Protein AF-A0A7S0LQ75-F1 (afdb_monomer_lite)

pLDDT: mean 73.58, std 21.49, range [29.91, 94.81]

Sequence (142 aa):
IGSVVGGGGGGGLKHGVDFEGAQGDEVAAVGVGGVITLSTETEYTQYRKLFEDKYRRYAELDQELAAHTTYFKQLEAKYNECKRDTPSERKQYGKTIISEFQKVQPEMQKKTAEYRKLHVELKLIKAAVTVFVEEFNSGASA

Secondary structure (DSSP, 8-state):
---------------------------TT--TTS-----SHHHHHHHHHHHHHHHHHHHHHHHHHHHHHHHHHHHHHHHHHGGGS-HHHHHHHHHHHHHHHHHHHHHHHHHHHHHHHHHHHHHHHHHHHHHHHHHHHHHTT-

Foldseek 3Di:
DDDDDDDDDDDDDDPADADDDDDDDDDPPPDPRLADADDDPVSLVVLVVVLVVLVVLLVVLVVVLVVVVVVLVVLVVVLVVCVPDDPVVNVVSVVVSVVVCVVCVVVSVVSVVSNVVSVSSSVNSVVNSVVVVVVVVVVVVD

Structure (mmCIF, N/CA/C/O backbone):
data_AF-A0A7S0LQ75-F1
#
_entry.id   AF-A0A7S0LQ75-F1
#
loop_
_atom_site.group_PDB
_atom_site.id
_atom_site.type_symbol
_atom_site.label_atom_id
_atom_site.label_alt_id
_atom_site.label_comp_id
_atom_site.label_asym_id
_atom_site.label_entity_id
_atom_site.label_seq_id
_atom_site.pdbx_PDB_ins_code
_atom_site.Cartn_x
_atom_site.Cartn_y
_atom_site.Cartn_z
_atom_site.occupancy
_atom_site.B_iso_or_equiv
_atom_site.auth_seq_id
_atom_site.auth_comp_id
_atom_site.auth_asym_id
_atom_site.auth_atom_id
_atom_site.pdbx_PDB_model_num
ATOM 1 N N . ILE A 1 1 ? -16.959 0.923 64.961 1.00 43.19 1 ILE A N 1
ATOM 2 C CA . ILE A 1 1 ? -16.009 -0.216 64.998 1.00 43.19 1 ILE A CA 1
ATOM 3 C C . ILE A 1 1 ? -16.776 -1.439 64.525 1.00 43.19 1 ILE A C 1
ATOM 5 O O . ILE A 1 1 ? -17.821 -1.697 65.105 1.00 43.19 1 ILE A O 1
ATOM 9 N N . GLY A 1 2 ? -16.312 -2.121 63.476 1.00 37.31 2 GLY A N 1
ATOM 10 C CA . GLY A 1 2 ? -16.898 -3.387 63.016 1.00 37.31 2 GLY A CA 1
ATOM 11 C C . GLY A 1 2 ? -17.369 -3.377 61.563 1.00 37.31 2 GLY A C 1
ATOM 12 O O . GLY A 1 2 ? -18.565 -3.361 61.303 1.00 37.31 2 GLY A O 1
ATOM 13 N N . SER A 1 3 ? -16.413 -3.387 60.636 1.00 40.44 3 SER A N 1
ATOM 14 C CA . SER A 1 3 ? -16.604 -3.756 59.231 1.00 40.44 3 SER A CA 1
ATOM 15 C C . SER A 1 3 ? -16.952 -5.242 59.101 1.00 40.44 3 SER A C 1
ATOM 17 O O . SER A 1 3 ? -16.370 -6.055 59.815 1.00 40.44 3 SER A O 1
ATOM 19 N N . VAL A 1 4 ? -17.765 -5.618 58.111 1.00 37.97 4 VAL A N 1
ATOM 20 C CA . VAL A 1 4 ? -17.539 -6.868 57.370 1.00 37.97 4 VAL A CA 1
ATOM 21 C C . VAL A 1 4 ? -18.024 -6.728 55.930 1.00 37.97 4 VAL A C 1
ATOM 23 O O . VAL A 1 4 ? -19.073 -6.161 55.642 1.00 37.97 4 VAL A O 1
ATOM 26 N N . VAL A 1 5 ? -17.157 -7.205 55.049 1.00 42.00 5 VAL A N 1
ATOM 27 C CA . VAL A 1 5 ? -17.161 -7.173 53.593 1.00 42.00 5 VAL A CA 1
ATOM 28 C C . VAL A 1 5 ? -17.576 -8.550 53.065 1.00 42.00 5 VAL A C 1
ATOM 30 O O . VAL A 1 5 ? -17.248 -9.567 53.670 1.00 42.00 5 VAL A O 1
ATOM 33 N N . GLY A 1 6 ? -18.235 -8.589 51.912 1.00 32.03 6 GLY A N 1
ATOM 34 C CA . GLY A 1 6 ? -18.371 -9.772 51.058 1.00 32.03 6 GLY A CA 1
ATOM 35 C C . GLY A 1 6 ? -18.891 -9.292 49.701 1.00 32.03 6 GLY A C 1
ATOM 36 O O . GLY A 1 6 ? -19.914 -8.626 49.662 1.00 32.03 6 GLY A O 1
ATOM 37 N N . GLY A 1 7 ? -18.226 -9.452 48.558 1.00 30.84 7 GLY A N 1
ATOM 38 C CA . GLY A 1 7 ? -17.218 -10.437 48.178 1.00 30.84 7 GLY A CA 1
ATOM 39 C C . GLY A 1 7 ? -17.870 -11.470 47.260 1.00 30.84 7 GLY A C 1
ATOM 40 O O . GLY A 1 7 ? -18.185 -12.563 47.709 1.00 30.84 7 GLY A O 1
ATOM 41 N N . GLY A 1 8 ? -18.109 -11.109 45.996 1.00 29.91 8 GLY A N 1
ATOM 42 C CA . GLY A 1 8 ? -18.666 -11.999 44.976 1.00 29.91 8 GLY A CA 1
ATOM 43 C C . GLY A 1 8 ? -17.917 -11.819 43.662 1.00 29.91 8 GLY A C 1
ATOM 44 O O . GLY A 1 8 ? -18.229 -10.921 42.888 1.00 29.91 8 GLY A O 1
ATOM 45 N N . GLY A 1 9 ? -16.881 -12.633 43.456 1.00 32.31 9 GLY A N 1
ATOM 46 C CA . GLY A 1 9 ? -16.112 -12.689 42.218 1.00 32.31 9 GLY A CA 1
ATOM 47 C C . GLY A 1 9 ? -16.834 -13.518 41.157 1.00 32.31 9 GLY A C 1
ATOM 48 O O . GLY A 1 9 ? -17.191 -14.666 41.406 1.00 32.31 9 GLY A O 1
ATOM 49 N N . GLY A 1 10 ? -17.019 -12.938 39.972 1.00 30.09 10 GLY A N 1
ATOM 50 C CA . GLY A 1 10 ? -17.414 -13.643 38.755 1.00 30.09 10 GLY A CA 1
ATOM 51 C C . GLY A 1 10 ? -16.225 -13.703 37.805 1.00 30.09 10 GLY A C 1
ATOM 52 O O . GLY A 1 10 ? -15.776 -12.674 37.307 1.00 30.09 10 GLY A O 1
ATOM 53 N N . GLY A 1 11 ? -15.677 -14.902 37.603 1.00 35.91 11 GLY A N 1
ATOM 54 C CA . GLY A 1 11 ? -14.587 -15.155 36.668 1.00 35.91 11 GLY A CA 1
ATOM 55 C C . GLY A 1 11 ? -15.056 -15.032 35.220 1.00 35.91 11 GLY A C 1
ATOM 56 O O . GLY A 1 11 ? -15.908 -15.795 34.778 1.00 35.91 11 GLY A O 1
ATOM 57 N N . GLY A 1 12 ? -14.473 -14.086 34.484 1.00 31.67 12 GLY A N 1
ATOM 58 C CA . GLY A 1 12 ? -14.593 -13.977 33.033 1.00 31.67 12 GLY A CA 1
ATOM 59 C C . GLY A 1 12 ? -13.381 -14.612 32.354 1.00 31.67 12 GLY A C 1
ATOM 60 O O . GLY A 1 12 ? -12.246 -14.180 32.559 1.00 31.67 12 GLY A O 1
ATOM 61 N N . LEU A 1 13 ? -13.631 -15.660 31.573 1.00 37.22 13 LEU A N 1
ATOM 62 C CA . LEU A 1 13 ? -12.657 -16.383 30.757 1.00 37.22 13 LEU A CA 1
ATOM 63 C C . LEU A 1 13 ? -12.041 -15.448 29.706 1.00 37.22 13 LEU A C 1
ATOM 65 O O . LEU A 1 13 ? -12.681 -15.090 28.720 1.00 37.22 13 LEU A O 1
ATOM 69 N N . LYS A 1 14 ? -10.779 -15.069 29.920 1.00 41.72 14 LYS A N 1
ATOM 70 C CA . LYS A 1 14 ? -9.972 -14.293 28.974 1.00 41.72 14 LYS A CA 1
ATOM 71 C C . LYS A 1 14 ? -9.605 -15.172 27.776 1.00 41.72 14 LYS A C 1
ATOM 73 O O . LYS A 1 14 ? -8.716 -16.009 27.889 1.00 41.72 14 LYS A O 1
ATOM 78 N N . HIS A 1 15 ? -10.261 -14.973 26.637 1.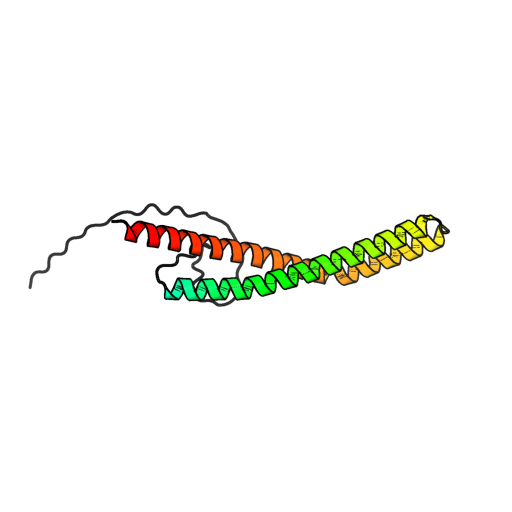00 37.41 15 HIS A N 1
ATOM 79 C CA . HIS A 1 15 ? -9.777 -15.490 25.355 1.00 37.41 15 HIS A CA 1
ATOM 80 C C . HIS A 1 15 ? -8.842 -14.442 24.741 1.00 37.41 15 HIS A C 1
ATOM 82 O O . HIS A 1 15 ? -9.275 -13.548 24.020 1.00 37.41 15 HIS A O 1
ATOM 88 N N . GLY A 1 16 ? -7.561 -14.514 25.110 1.00 33.84 16 GLY A N 1
ATOM 89 C CA . GLY A 1 16 ? -6.489 -13.757 24.466 1.00 33.84 16 GLY A CA 1
ATOM 90 C C . GLY A 1 16 ? -6.051 -14.467 23.188 1.00 33.84 16 GLY A C 1
ATOM 91 O O . GLY A 1 16 ? -5.866 -15.680 23.191 1.00 33.84 16 GLY A O 1
ATOM 92 N N . VAL A 1 17 ? -5.927 -13.723 22.090 1.00 39.22 17 VAL A N 1
ATOM 93 C CA . VAL A 1 17 ? -5.325 -14.213 20.846 1.00 39.22 17 VAL A CA 1
ATOM 94 C C . VAL A 1 17 ? -3.899 -13.669 20.821 1.00 39.22 17 VAL A C 1
ATOM 96 O O . VAL A 1 17 ? -3.693 -12.495 20.522 1.00 39.22 17 VAL A O 1
ATOM 99 N N . ASP A 1 18 ? -2.928 -14.488 21.223 1.00 31.30 18 ASP A N 1
ATOM 100 C CA . ASP A 1 18 ? -1.522 -14.089 21.331 1.00 31.30 18 ASP A CA 1
ATOM 101 C C . ASP A 1 18 ? -0.890 -13.872 19.948 1.00 31.30 18 ASP A C 1
ATOM 103 O O . ASP A 1 18 ? -0.934 -14.755 19.088 1.00 31.30 18 ASP A O 1
ATOM 107 N N . PHE A 1 19 ? -0.256 -12.715 19.728 1.00 41.22 19 PHE A N 1
ATOM 108 C CA . PHE A 1 19 ? 0.682 -12.543 18.617 1.00 41.22 19 PHE A CA 1
ATOM 109 C C . PHE A 1 19 ? 1.764 -11.501 18.925 1.00 41.22 19 PHE A C 1
ATOM 111 O O . PHE A 1 19 ? 1.504 -10.440 19.494 1.00 41.22 19 PHE A O 1
ATOM 118 N N . GLU A 1 20 ? 2.997 -11.831 18.548 1.00 40.72 20 GLU A N 1
ATOM 119 C CA . GLU A 1 20 ? 4.225 -11.149 18.950 1.00 40.72 20 GLU A CA 1
ATOM 120 C C . GLU A 1 20 ? 4.620 -10.028 17.962 1.00 40.72 20 GLU A C 1
ATOM 122 O O . GLU A 1 20 ? 4.735 -10.260 16.760 1.00 40.72 20 GLU A O 1
ATOM 127 N N . GLY A 1 21 ? 4.885 -8.825 18.494 1.00 36.00 21 GLY A N 1
ATOM 128 C CA . GLY A 1 21 ? 5.861 -7.867 17.947 1.00 36.00 21 GLY A CA 1
ATOM 129 C C . GLY A 1 21 ? 5.369 -6.719 17.046 1.00 36.00 21 GLY A C 1
ATOM 130 O O . GLY A 1 21 ? 5.088 -6.918 15.870 1.00 36.00 21 GLY A O 1
ATOM 131 N N . ALA A 1 22 ? 5.409 -5.481 17.564 1.00 39.59 22 ALA A N 1
ATOM 132 C CA . ALA A 1 22 ? 6.304 -4.394 17.106 1.00 39.59 22 ALA A CA 1
ATOM 133 C C . ALA A 1 22 ? 5.896 -3.027 17.704 1.00 39.59 22 ALA A C 1
ATOM 135 O O . ALA A 1 22 ? 4.763 -2.572 17.579 1.00 39.59 22 ALA A O 1
ATOM 136 N N . GLN A 1 23 ? 6.864 -2.374 18.347 1.00 46.16 23 GLN A N 1
ATOM 137 C CA . GLN A 1 23 ? 6.769 -1.127 19.112 1.00 46.16 23 GLN A CA 1
ATOM 138 C C . GLN A 1 23 ? 6.754 0.122 18.207 1.00 46.16 23 GLN A C 1
ATOM 140 O O . GLN A 1 23 ? 7.450 0.156 17.192 1.00 46.16 23 GLN A O 1
ATOM 145 N N . GLY A 1 24 ? 6.033 1.174 18.615 1.00 36.59 24 GLY A N 1
ATOM 146 C CA . GLY A 1 24 ? 6.291 2.547 18.161 1.00 36.59 24 GLY A CA 1
ATOM 147 C C . GLY A 1 24 ? 5.056 3.440 18.000 1.00 36.59 24 GLY A C 1
ATOM 148 O O . GLY A 1 24 ? 4.353 3.307 16.998 1.00 36.59 24 GLY A O 1
ATOM 149 N N . ASP A 1 25 ? 4.944 4.378 18.950 1.00 37.22 25 ASP A N 1
ATOM 150 C CA . ASP A 1 25 ? 4.328 5.720 18.905 1.00 37.22 25 ASP A CA 1
ATOM 151 C C . ASP A 1 25 ? 2.836 5.922 19.273 1.00 37.22 25 ASP A C 1
ATOM 153 O O . ASP A 1 25 ? 1.921 5.798 18.463 1.00 37.22 25 ASP A O 1
ATOM 157 N N . GLU A 1 26 ? 2.654 6.234 20.563 1.00 44.66 26 GLU A N 1
ATOM 158 C CA . GLU A 1 26 ? 1.770 7.244 21.174 1.00 44.66 26 GLU A CA 1
ATOM 159 C C . GLU A 1 26 ? 0.321 7.408 20.666 1.00 44.66 26 GLU A C 1
ATOM 161 O O . GLU A 1 26 ? -0.090 8.439 20.147 1.00 44.66 26 GLU A O 1
ATOM 166 N N . VAL A 1 27 ? -0.515 6.423 20.998 1.00 41.19 27 VAL A N 1
ATOM 167 C CA . VAL A 1 27 ? -1.786 6.692 21.691 1.00 41.19 27 VAL A CA 1
ATOM 168 C C . VAL A 1 27 ? -1.845 5.772 22.905 1.00 41.19 27 VAL A C 1
ATOM 170 O O . VAL A 1 27 ? -1.679 4.555 22.795 1.00 41.19 27 VAL A O 1
ATOM 173 N N . ALA A 1 28 ? -1.998 6.366 24.085 1.00 39.56 28 ALA A N 1
ATOM 174 C CA . ALA A 1 28 ? -2.006 5.693 25.378 1.00 39.56 28 ALA A CA 1
ATOM 175 C C . ALA A 1 28 ? -3.248 4.797 25.543 1.00 39.56 28 ALA A C 1
ATOM 177 O O . ALA A 1 28 ? -4.196 5.155 26.226 1.00 39.56 28 ALA A O 1
ATOM 178 N N . ALA A 1 29 ? -3.239 3.639 24.885 1.00 41.25 29 ALA A N 1
ATOM 179 C CA . ALA A 1 29 ? -4.134 2.508 25.133 1.00 41.25 29 ALA A CA 1
ATOM 180 C C . ALA A 1 29 ? -3.594 1.192 24.534 1.00 41.25 29 ALA A C 1
ATOM 182 O O . ALA A 1 29 ? -4.333 0.222 24.396 1.00 41.25 29 ALA A O 1
ATOM 183 N N . VAL A 1 30 ? -2.306 1.118 24.174 1.00 41.62 30 VAL A N 1
ATOM 184 C CA . VAL A 1 30 ? -1.699 -0.143 23.727 1.00 41.62 30 VAL A CA 1
ATOM 185 C C . VAL A 1 30 ? -1.094 -0.833 24.942 1.00 41.62 30 VAL A C 1
ATOM 187 O O . VAL A 1 30 ? 0.102 -0.741 25.220 1.00 41.62 30 VAL A O 1
ATOM 190 N N . GLY A 1 31 ? -1.967 -1.495 25.703 1.00 35.91 31 GLY A N 1
ATOM 191 C CA . GLY A 1 31 ? -1.547 -2.503 26.661 1.00 35.91 31 GLY A CA 1
ATOM 192 C C . GLY A 1 31 ? -0.686 -3.543 25.949 1.00 35.91 31 GLY A C 1
ATOM 193 O O . GLY A 1 31 ? -0.981 -3.963 24.828 1.00 35.91 31 GLY A O 1
ATOM 194 N N . VAL A 1 32 ? 0.410 -3.917 26.601 1.00 39.78 32 VAL A N 1
ATOM 195 C CA . VAL A 1 32 ? 1.290 -5.025 26.226 1.00 39.78 32 VAL A CA 1
ATOM 196 C C . VAL A 1 32 ? 0.411 -6.244 25.908 1.00 39.78 32 VAL A C 1
ATOM 198 O O . VAL A 1 32 ? -0.146 -6.840 26.823 1.00 39.78 32 VAL A O 1
ATOM 201 N N . GLY A 1 33 ? 0.218 -6.558 24.620 1.00 41.38 33 GLY A N 1
ATOM 202 C CA . GLY A 1 33 ? -0.628 -7.679 24.187 1.00 41.38 33 GLY A CA 1
ATOM 203 C C . GLY A 1 33 ? -1.709 -7.408 23.133 1.00 41.38 33 GLY A C 1
ATOM 204 O O . GLY A 1 33 ? -2.588 -8.244 22.999 1.00 41.38 33 GLY A O 1
ATOM 205 N N . GLY A 1 34 ? -1.692 -6.300 22.381 1.00 55.34 34 GLY A N 1
ATOM 206 C CA . GLY A 1 34 ? -2.398 -6.187 21.084 1.00 55.34 34 GLY A CA 1
ATOM 207 C C . GLY A 1 34 ? -3.934 -6.290 21.086 1.00 55.34 34 GLY A C 1
ATOM 208 O O . GLY A 1 34 ? -4.542 -6.261 20.018 1.00 55.34 34 GLY A O 1
ATOM 209 N N . VAL A 1 35 ? -4.576 -6.385 22.250 1.00 60.84 35 VAL A N 1
ATOM 210 C CA . VAL A 1 35 ? -6.034 -6.395 22.376 1.00 60.84 35 VAL A CA 1
ATOM 211 C C . VAL A 1 35 ? -6.505 -4.975 22.662 1.00 60.84 35 VAL A C 1
ATOM 213 O O . VAL A 1 35 ? -6.178 -4.400 23.697 1.00 60.84 35 VAL A O 1
ATOM 216 N N . ILE A 1 36 ? -7.282 -4.413 21.736 1.00 74.94 36 ILE A N 1
ATOM 217 C CA . ILE A 1 36 ? -8.011 -3.165 21.956 1.00 74.94 36 ILE A CA 1
ATOM 218 C C . ILE A 1 36 ? -9.380 -3.548 22.519 1.00 74.94 36 ILE A C 1
ATOM 220 O O . ILE A 1 36 ? -10.170 -4.201 21.840 1.00 74.94 36 ILE A O 1
ATOM 224 N N . THR A 1 37 ? -9.659 -3.151 23.755 1.00 77.12 37 THR A N 1
ATOM 225 C CA . THR A 1 37 ? -10.982 -3.274 24.380 1.00 77.12 37 THR A CA 1
ATOM 226 C C . THR A 1 37 ? -11.600 -1.892 24.500 1.00 77.12 37 THR A C 1
ATOM 228 O O . THR A 1 37 ? -10.977 -1.000 25.072 1.00 77.12 37 THR A O 1
ATOM 231 N N . LEU A 1 38 ? -12.812 -1.715 23.981 1.00 82.94 38 LEU A N 1
ATOM 232 C CA . LEU A 1 38 ? -13.574 -0.474 24.113 1.00 82.94 38 LEU A CA 1
ATOM 233 C C . LEU A 1 38 ? -14.617 -0.683 25.207 1.00 82.94 38 LEU A C 1
ATOM 235 O O . LEU A 1 38 ? -15.323 -1.685 25.172 1.00 82.94 38 LEU A O 1
ATOM 239 N N . SER A 1 39 ? -14.709 0.230 26.173 1.00 78.00 39 SER A N 1
ATOM 240 C CA . SER A 1 39 ? -15.691 0.133 27.267 1.00 78.00 39 SER A CA 1
ATOM 241 C C . SER A 1 39 ? -16.678 1.301 27.274 1.00 78.00 39 SER A C 1
ATOM 243 O O . SER A 1 39 ? -17.695 1.251 27.961 1.00 78.00 39 SER A O 1
ATOM 245 N N . THR A 1 40 ? -16.392 2.364 26.519 1.00 83.06 40 THR A N 1
ATOM 246 C CA . THR A 1 40 ? -17.177 3.601 26.505 1.00 83.06 40 THR A CA 1
ATOM 247 C C . THR A 1 40 ? -17.466 4.097 25.087 1.00 83.06 40 THR A C 1
ATOM 249 O O . THR A 1 40 ? -16.703 3.869 24.146 1.00 83.06 40 THR A O 1
ATOM 252 N N . GLU A 1 41 ? -18.554 4.857 24.934 1.00 83.44 41 GLU A N 1
ATOM 253 C CA . GLU A 1 41 ? -18.921 5.510 23.667 1.00 83.44 41 GLU A CA 1
ATOM 254 C C . GLU A 1 41 ? -17.867 6.538 23.206 1.00 83.44 41 GLU A C 1
ATOM 256 O O . GLU A 1 41 ? -17.613 6.710 22.007 1.00 83.44 41 GLU A O 1
ATOM 261 N N . THR A 1 42 ? -17.191 7.189 24.158 1.00 86.00 42 THR A N 1
ATOM 262 C CA . THR A 1 42 ? -16.077 8.103 23.879 1.00 86.00 42 THR A CA 1
ATOM 263 C C . THR A 1 42 ? -14.896 7.362 23.255 1.00 86.00 42 THR A C 1
ATOM 265 O O . THR A 1 42 ? -14.368 7.816 22.239 1.00 86.00 42 THR A O 1
ATOM 268 N N . GLU A 1 43 ? -14.507 6.207 23.807 1.00 85.75 43 GLU A N 1
ATOM 269 C CA . GLU A 1 43 ? -13.456 5.361 23.227 1.00 85.75 43 GLU A CA 1
ATOM 270 C C . GLU A 1 43 ? -13.859 4.873 21.834 1.00 85.75 43 GLU A C 1
ATOM 272 O O . GLU A 1 43 ? -13.075 4.995 20.896 1.00 85.75 43 GLU A O 1
ATOM 277 N N . TYR A 1 44 ? -15.101 4.415 21.654 1.00 84.38 44 TYR A N 1
ATOM 278 C CA . TYR A 1 44 ? -15.618 4.037 20.336 1.00 84.38 44 TYR A CA 1
ATOM 279 C C . TYR A 1 44 ? -15.462 5.165 19.304 1.00 84.38 44 TYR A C 1
ATOM 281 O O . TYR A 1 44 ? -14.947 4.943 18.206 1.00 84.38 44 TYR A O 1
ATOM 289 N N . THR A 1 45 ? -15.837 6.393 19.665 1.00 86.12 45 THR A N 1
ATOM 290 C CA . THR A 1 45 ? -15.730 7.556 18.771 1.00 86.12 45 THR A CA 1
ATOM 291 C C . THR A 1 45 ? -14.272 7.889 18.440 1.00 86.12 45 THR A C 1
ATOM 293 O O . THR A 1 45 ? -13.944 8.174 17.285 1.00 86.12 45 THR A O 1
ATOM 296 N N . GLN A 1 46 ? -13.376 7.814 19.428 1.00 87.50 46 GLN A N 1
ATOM 297 C CA . GLN A 1 46 ? -11.942 8.039 19.233 1.00 87.50 46 GLN A CA 1
ATOM 298 C C . GLN A 1 46 ? -11.317 6.987 18.312 1.00 87.50 46 GLN A C 1
ATOM 300 O O . GLN A 1 46 ? -10.622 7.342 17.360 1.00 87.50 46 GLN A O 1
ATOM 305 N N . TYR A 1 47 ? -11.598 5.704 18.546 1.00 86.25 47 TYR A N 1
ATOM 306 C CA . TYR A 1 47 ? -11.072 4.611 17.730 1.00 86.25 47 TYR A CA 1
ATOM 307 C C . TYR A 1 47 ? -11.656 4.597 16.320 1.00 86.25 47 TYR A C 1
ATOM 309 O O . TYR A 1 47 ? -10.943 4.276 15.370 1.00 86.25 47 TYR A O 1
ATOM 317 N N . ARG A 1 48 ? -12.912 5.019 16.148 1.00 87.06 48 ARG A N 1
ATOM 318 C CA . ARG A 1 48 ? -13.498 5.241 14.823 1.00 87.06 48 ARG A CA 1
ATOM 319 C C . ARG A 1 48 ? -12.753 6.332 14.054 1.00 87.06 48 ARG A C 1
ATOM 321 O O . ARG A 1 48 ? -12.384 6.111 12.905 1.00 87.06 48 ARG A O 1
ATOM 328 N N . LYS A 1 49 ? -12.477 7.476 14.687 1.00 89.38 49 LYS A N 1
ATOM 329 C CA . LYS A 1 49 ? -11.691 8.549 14.058 1.00 89.38 49 LYS A CA 1
ATOM 330 C C . LYS A 1 49 ? -10.270 8.082 13.725 1.00 89.38 49 LYS A C 1
ATOM 332 O O . LYS A 1 49 ? -9.789 8.301 12.618 1.00 89.38 49 LYS A O 1
ATOM 337 N N . LEU A 1 50 ? -9.630 7.369 14.652 1.00 88.81 50 LEU A N 1
ATOM 338 C CA . LEU A 1 50 ? -8.303 6.791 14.445 1.00 88.81 50 LEU A CA 1
ATOM 339 C C . LEU A 1 50 ? -8.284 5.805 13.267 1.00 88.81 50 LEU A C 1
ATOM 341 O O . LEU A 1 50 ? -7.328 5.792 12.492 1.00 88.81 50 LEU A O 1
ATOM 345 N N . PHE A 1 51 ? -9.335 4.994 13.118 1.00 89.75 51 PHE A N 1
ATOM 346 C CA . PHE A 1 51 ? -9.503 4.104 11.973 1.00 89.75 51 PHE A CA 1
ATOM 347 C C . PHE A 1 51 ? -9.577 4.893 10.666 1.00 89.75 51 PHE A C 1
ATOM 349 O O . PHE A 1 51 ? -8.867 4.558 9.725 1.00 89.75 51 PHE A O 1
ATOM 356 N N . GLU A 1 52 ? -10.402 5.940 10.602 1.00 90.25 52 GLU A N 1
ATOM 357 C CA . GLU A 1 52 ? -10.559 6.773 9.402 1.00 90.25 52 GLU A CA 1
ATOM 358 C C . GLU A 1 52 ? -9.237 7.440 8.990 1.00 90.25 52 GLU A C 1
ATOM 360 O O . GLU A 1 52 ? -8.863 7.403 7.813 1.00 90.25 52 GLU A O 1
ATOM 365 N N . ASP A 1 53 ? -8.490 7.979 9.956 1.00 92.19 53 ASP A N 1
ATOM 366 C CA . ASP A 1 53 ? -7.190 8.610 9.711 1.00 92.19 53 ASP A CA 1
ATOM 367 C C . ASP A 1 53 ? -6.145 7.588 9.226 1.00 92.19 53 ASP A C 1
ATOM 369 O O . ASP A 1 53 ? -5.482 7.798 8.205 1.00 92.19 53 ASP A O 1
ATOM 373 N N . LYS A 1 54 ? -6.036 6.430 9.895 1.00 90.62 54 LYS A N 1
ATOM 374 C CA . LYS A 1 54 ? -5.127 5.347 9.475 1.00 90.62 54 LYS A CA 1
ATOM 375 C C . LYS A 1 54 ? -5.524 4.753 8.124 1.00 90.62 54 LYS A C 1
ATOM 377 O O . LYS A 1 54 ? -4.651 4.420 7.323 1.00 90.62 54 LYS A O 1
ATOM 382 N N . TYR A 1 55 ? -6.821 4.640 7.846 1.00 92.69 55 TYR A N 1
ATOM 383 C CA . TYR A 1 55 ? -7.332 4.120 6.581 1.00 92.69 55 TYR A CA 1
ATOM 384 C C . TYR A 1 55 ? -6.997 5.050 5.416 1.00 92.69 55 TYR A C 1
ATOM 386 O O . TYR A 1 55 ? -6.637 4.572 4.342 1.00 92.69 55 TYR A O 1
ATOM 394 N N . ARG A 1 56 ? -7.032 6.372 5.629 1.00 94.62 56 ARG A N 1
ATOM 395 C CA . ARG A 1 56 ? -6.587 7.340 4.620 1.00 94.62 56 ARG A CA 1
ATOM 396 C C . ARG A 1 56 ? -5.137 7.090 4.222 1.00 94.62 56 ARG A C 1
ATOM 398 O O . ARG A 1 56 ? -4.855 6.929 3.038 1.00 94.62 56 ARG A O 1
ATOM 405 N N . ARG A 1 57 ? -4.241 6.970 5.206 1.00 92.50 57 ARG A N 1
ATOM 406 C CA . ARG A 1 57 ? -2.824 6.686 4.941 1.00 92.50 57 ARG A CA 1
ATOM 407 C C . ARG A 1 57 ? -2.621 5.325 4.273 1.00 92.50 57 ARG A C 1
ATOM 409 O O . ARG A 1 57 ? -1.809 5.192 3.362 1.00 92.50 57 ARG A O 1
ATOM 416 N N . TYR A 1 58 ? -3.378 4.316 4.699 1.00 92.50 58 TYR A N 1
ATOM 417 C CA . TYR A 1 58 ? -3.375 2.996 4.073 1.00 92.50 58 TYR A CA 1
ATOM 418 C C . TYR A 1 58 ? -3.765 3.062 2.589 1.00 92.50 58 TYR A C 1
ATOM 420 O O . TYR A 1 58 ? -3.087 2.468 1.754 1.00 92.50 58 TYR A O 1
ATOM 428 N N . ALA A 1 59 ? -4.814 3.819 2.254 1.00 92.38 59 ALA A N 1
ATOM 429 C CA . ALA A 1 59 ? -5.268 4.005 0.879 1.00 92.38 59 ALA A CA 1
ATOM 430 C C . ALA A 1 59 ? -4.245 4.768 0.019 1.00 92.38 59 ALA A C 1
ATOM 432 O O . ALA A 1 59 ? -4.029 4.405 -1.135 1.00 92.38 59 ALA A O 1
ATOM 433 N N . GLU A 1 60 ? -3.577 5.782 0.575 1.00 94.81 60 GLU A N 1
ATOM 434 C CA . GLU A 1 60 ? -2.476 6.479 -0.107 1.00 94.81 60 GLU A CA 1
ATOM 435 C C . GLU A 1 60 ? -1.320 5.523 -0.430 1.00 94.81 60 GLU A C 1
ATOM 437 O O . GLU A 1 60 ? -0.852 5.470 -1.566 1.00 94.81 60 GLU A O 1
ATOM 442 N N . LEU A 1 61 ? -0.892 4.710 0.542 1.00 92.69 61 LEU A N 1
ATOM 443 C CA . LEU A 1 61 ? 0.164 3.718 0.328 1.00 92.69 61 LEU A CA 1
ATOM 444 C C . LEU A 1 61 ? -0.225 2.669 -0.717 1.00 92.69 61 LEU A C 1
ATOM 446 O O . LEU A 1 61 ? 0.626 2.263 -1.506 1.00 92.69 61 LEU A O 1
ATOM 450 N N . ASP A 1 62 ? -1.491 2.247 -0.741 1.00 92.00 62 ASP A N 1
ATOM 451 C CA . ASP A 1 62 ? -2.020 1.338 -1.762 1.00 92.00 62 ASP A CA 1
ATOM 452 C C . ASP A 1 62 ? -1.845 1.929 -3.169 1.00 92.00 62 ASP A C 1
ATOM 454 O O . ASP A 1 62 ? -1.291 1.282 -4.061 1.00 92.00 62 ASP A O 1
ATOM 458 N N . GLN A 1 63 ? -2.223 3.201 -3.342 1.00 94.00 63 GLN A N 1
ATOM 459 C CA . GLN A 1 63 ? -2.066 3.926 -4.604 1.00 94.00 63 GLN A CA 1
ATOM 460 C C . GLN A 1 63 ? -0.595 4.090 -4.997 1.00 94.00 63 GLN A C 1
ATOM 462 O O . GLN A 1 63 ? -0.234 3.858 -6.153 1.00 94.00 63 GLN A O 1
ATOM 467 N N . GLU A 1 64 ? 0.272 4.450 -4.050 1.00 92.88 64 GLU A N 1
ATOM 468 C CA . GLU A 1 64 ? 1.707 4.601 -4.298 1.00 92.88 64 GLU A CA 1
ATOM 469 C C . GLU A 1 64 ? 2.362 3.267 -4.709 1.00 92.88 64 GLU A C 1
ATOM 471 O O . GLU A 1 64 ? 3.168 3.222 -5.643 1.00 92.88 64 GLU A O 1
ATOM 476 N N . LEU A 1 65 ? 1.998 2.157 -4.058 1.00 92.00 65 LEU A N 1
ATOM 477 C CA . LEU A 1 65 ? 2.481 0.818 -4.412 1.00 92.00 65 LEU A CA 1
ATOM 478 C C . LEU A 1 65 ? 1.919 0.341 -5.764 1.00 92.00 65 LEU A C 1
ATOM 480 O O . LEU A 1 65 ? 2.639 -0.290 -6.550 1.00 92.00 65 LEU A O 1
ATOM 484 N N . ALA A 1 66 ? 0.664 0.674 -6.077 1.00 90.94 66 ALA A N 1
ATOM 485 C CA . ALA A 1 66 ? 0.052 0.395 -7.374 1.00 90.94 66 ALA A CA 1
ATOM 486 C C . ALA A 1 66 ? 0.726 1.183 -8.512 1.00 90.94 66 ALA A C 1
ATOM 488 O O . ALA A 1 66 ? 0.950 0.633 -9.599 1.00 90.94 66 ALA A O 1
ATOM 489 N N . ALA A 1 67 ? 1.113 2.437 -8.264 1.00 91.12 67 ALA A N 1
ATOM 490 C CA . ALA A 1 67 ? 1.863 3.259 -9.211 1.00 91.12 67 ALA A CA 1
ATOM 491 C C . ALA A 1 67 ? 3.242 2.650 -9.511 1.00 91.12 67 ALA A C 1
ATOM 493 O O . ALA A 1 67 ? 3.590 2.468 -10.680 1.00 91.12 67 ALA A O 1
ATOM 494 N N . HIS A 1 68 ? 3.978 2.230 -8.476 1.00 88.62 68 HIS A N 1
ATOM 495 C CA . HIS A 1 68 ? 5.256 1.525 -8.633 1.00 88.62 68 HIS A CA 1
ATOM 496 C C . HIS A 1 68 ? 5.103 0.225 -9.432 1.00 88.62 68 HIS A C 1
ATOM 498 O O . HIS A 1 68 ? 5.853 -0.030 -10.375 1.00 88.62 68 HIS A O 1
ATOM 504 N N . THR A 1 69 ? 4.075 -0.570 -9.130 1.00 89.19 69 THR A N 1
ATOM 505 C CA . THR A 1 69 ? 3.758 -1.794 -9.886 1.00 89.19 69 THR A CA 1
ATOM 506 C C . THR A 1 69 ? 3.479 -1.493 -11.361 1.00 89.19 69 THR A C 1
ATOM 508 O O . THR A 1 69 ? 3.936 -2.213 -12.250 1.00 89.19 69 THR A O 1
ATOM 511 N N . THR A 1 70 ? 2.745 -0.416 -11.636 1.00 90.62 70 THR A 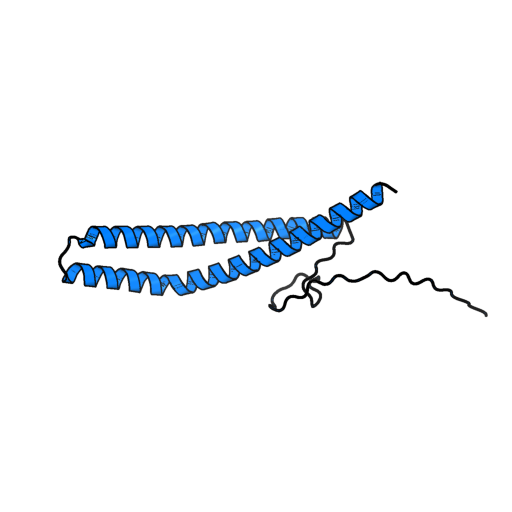N 1
ATOM 512 C CA . THR A 1 70 ? 2.430 0.018 -13.002 1.00 90.62 70 THR A CA 1
ATOM 513 C C . THR A 1 70 ? 3.685 0.461 -13.749 1.00 90.62 70 THR A C 1
ATOM 515 O O . THR A 1 70 ? 3.882 0.060 -14.896 1.00 90.62 70 THR A O 1
ATOM 518 N N . TYR A 1 71 ? 4.569 1.216 -13.095 1.00 89.44 71 TYR A N 1
ATOM 519 C CA . TYR A 1 71 ? 5.851 1.632 -13.663 1.00 89.44 71 TYR A CA 1
ATOM 520 C C . TYR A 1 71 ? 6.710 0.429 -14.079 1.00 89.44 71 TYR A C 1
ATOM 522 O O . TYR A 1 71 ? 7.181 0.367 -15.216 1.00 89.44 71 TYR A O 1
ATOM 530 N N . PHE A 1 72 ? 6.841 -0.586 -13.218 1.00 87.12 72 PHE A N 1
ATOM 531 C CA . PHE A 1 72 ? 7.607 -1.789 -13.561 1.00 87.12 72 PHE A CA 1
ATOM 532 C C . PHE A 1 72 ? 6.970 -2.616 -14.679 1.00 87.12 72 PHE A C 1
ATOM 534 O O . PHE A 1 72 ? 7.694 -3.105 -15.544 1.00 87.12 72 PHE A O 1
ATOM 541 N N . LYS A 1 73 ? 5.635 -2.708 -14.738 1.00 88.75 73 LYS A N 1
ATOM 542 C CA . LYS A 1 73 ? 4.939 -3.335 -15.877 1.00 88.75 73 LYS A CA 1
ATOM 543 C C . LYS A 1 73 ? 5.238 -2.617 -17.195 1.00 88.75 73 LYS A C 1
ATOM 545 O O . LYS A 1 73 ? 5.436 -3.271 -18.213 1.00 88.75 73 LYS A O 1
ATOM 550 N N . GLN A 1 74 ? 5.312 -1.285 -17.187 1.00 88.81 74 GLN A N 1
ATOM 551 C CA . GLN A 1 74 ? 5.685 -0.514 -18.378 1.00 88.81 74 GLN A CA 1
ATOM 552 C C . GLN A 1 74 ? 7.149 -0.741 -18.776 1.00 88.81 74 GLN A C 1
ATOM 554 O O . GLN A 1 74 ? 7.447 -0.871 -19.963 1.00 88.81 74 GLN A O 1
ATOM 559 N N . LEU A 1 75 ? 8.065 -0.811 -17.805 1.00 85.50 75 LEU A N 1
ATOM 560 C CA . LEU A 1 75 ? 9.471 -1.136 -18.064 1.00 85.50 75 LEU A CA 1
ATOM 561 C C . LEU A 1 75 ? 9.633 -2.546 -18.647 1.00 85.50 75 LEU A C 1
ATOM 563 O O . LEU A 1 75 ? 10.388 -2.733 -19.601 1.00 85.50 75 LEU A O 1
ATOM 567 N N . GLU A 1 76 ? 8.898 -3.523 -18.119 1.00 85.88 76 GLU A N 1
ATOM 568 C CA . GLU A 1 76 ? 8.867 -4.889 -18.644 1.00 85.88 76 GLU A CA 1
ATOM 569 C C . GLU A 1 76 ? 8.271 -4.945 -20.059 1.00 85.88 76 GLU A C 1
ATOM 571 O O . GLU A 1 76 ? 8.813 -5.630 -20.928 1.00 85.88 76 GLU A O 1
ATOM 576 N N . ALA A 1 77 ? 7.201 -4.192 -20.333 1.00 86.56 77 ALA A N 1
ATOM 577 C CA . ALA A 1 77 ? 6.627 -4.089 -21.674 1.00 86.56 77 ALA A CA 1
ATOM 578 C C . ALA A 1 77 ? 7.651 -3.540 -22.681 1.00 86.56 77 ALA A C 1
ATOM 580 O O . ALA A 1 77 ? 7.909 -4.186 -23.696 1.00 86.56 77 ALA A O 1
ATOM 581 N N . LYS A 1 78 ? 8.328 -2.431 -22.347 1.00 82.25 78 LYS A N 1
ATOM 582 C CA . LYS A 1 78 ? 9.403 -1.860 -23.178 1.00 82.25 78 LYS A CA 1
ATOM 583 C C . LYS A 1 78 ? 10.548 -2.850 -23.400 1.00 82.25 78 LYS A C 1
ATOM 585 O O . LYS A 1 78 ? 11.043 -2.986 -24.513 1.00 82.25 78 LYS A O 1
ATOM 590 N N . TYR A 1 79 ? 10.947 -3.588 -22.364 1.00 80.94 79 TYR A N 1
ATOM 591 C CA . TYR A 1 79 ? 11.950 -4.648 -22.497 1.00 80.94 79 TYR A CA 1
ATOM 592 C C . TYR A 1 79 ? 11.523 -5.745 -23.473 1.00 80.94 79 TYR A C 1
ATOM 594 O O . TYR A 1 79 ? 12.324 -6.220 -24.279 1.00 80.94 79 TYR A O 1
ATOM 602 N N . ASN A 1 80 ? 10.261 -6.164 -23.384 1.00 82.75 80 ASN A N 1
ATOM 603 C CA . ASN A 1 80 ? 9.696 -7.199 -24.235 1.00 82.75 80 ASN A CA 1
ATOM 604 C C . ASN A 1 80 ? 9.571 -6.745 -25.693 1.00 82.75 80 ASN A C 1
ATOM 606 O O . ASN A 1 80 ? 9.816 -7.552 -26.587 1.00 82.75 80 ASN A O 1
ATOM 610 N N . GLU A 1 81 ? 9.252 -5.476 -25.939 1.00 82.00 81 GLU A N 1
ATOM 611 C CA . GLU A 1 81 ? 9.264 -4.874 -27.278 1.00 82.00 81 GLU A CA 1
ATOM 612 C C . GLU A 1 81 ? 10.682 -4.882 -27.873 1.00 82.00 81 GLU A C 1
ATOM 614 O O . GLU A 1 81 ? 10.879 -5.350 -28.998 1.00 82.00 81 GLU A O 1
ATOM 619 N N . CYS A 1 82 ? 11.686 -4.524 -27.066 1.00 70.38 82 CYS A N 1
ATOM 620 C CA . CYS A 1 82 ? 13.104 -4.567 -27.437 1.00 70.38 82 CYS A CA 1
ATOM 621 C C . CYS A 1 82 ? 13.680 -5.983 -27.611 1.00 70.38 82 CYS A C 1
ATOM 623 O O . CYS A 1 82 ? 14.839 -6.150 -27.996 1.00 70.38 82 CYS A O 1
ATOM 625 N N . LYS A 1 83 ? 12.909 -7.057 -27.376 1.00 66.50 83 LYS A N 1
ATOM 626 C CA . LYS A 1 83 ? 13.384 -8.425 -27.664 1.00 66.50 83 LYS A CA 1
ATOM 627 C C . LYS A 1 83 ? 13.722 -8.627 -29.145 1.00 66.50 83 LYS A C 1
ATOM 629 O O . LYS A 1 83 ? 14.502 -9.534 -29.446 1.00 66.50 83 LYS A O 1
ATOM 634 N N . ARG A 1 84 ? 13.186 -7.784 -30.036 1.00 64.56 84 ARG A N 1
ATOM 635 C CA . ARG A 1 84 ? 13.475 -7.771 -31.480 1.00 64.56 84 ARG A CA 1
ATOM 636 C C . ARG A 1 84 ? 14.790 -7.065 -31.852 1.00 64.56 84 ARG A C 1
ATOM 638 O O . ARG A 1 84 ? 15.213 -7.201 -32.996 1.00 64.56 84 ARG A O 1
ATOM 645 N N . ASP A 1 85 ? 15.447 -6.402 -30.901 1.00 72.25 85 ASP A N 1
ATOM 646 C CA . ASP A 1 85 ? 16.672 -5.626 -31.124 1.00 72.25 85 ASP A CA 1
ATOM 647 C C . ASP A 1 85 ? 17.952 -6.475 -31.035 1.00 72.25 85 ASP A C 1
ATOM 649 O O . ASP A 1 85 ? 17.938 -7.670 -30.694 1.00 72.25 85 ASP A O 1
ATOM 653 N N . THR A 1 86 ? 19.097 -5.853 -31.335 1.00 77.38 86 THR A N 1
ATOM 654 C CA . THR A 1 86 ? 20.400 -6.523 -31.280 1.00 77.38 86 THR A CA 1
ATOM 655 C C . THR A 1 86 ? 20.754 -6.972 -29.848 1.00 77.38 86 THR A C 1
ATOM 657 O O . THR A 1 86 ? 20.284 -6.404 -28.856 1.00 77.38 86 THR A O 1
ATOM 660 N N . PRO A 1 87 ? 21.625 -7.988 -29.676 1.00 80.06 87 PRO A N 1
ATOM 661 C CA . PRO A 1 87 ? 22.059 -8.442 -28.351 1.00 80.06 87 PRO A CA 1
ATOM 662 C C . PRO A 1 87 ? 22.636 -7.329 -27.456 1.00 80.06 87 PRO A C 1
ATOM 664 O O . PRO A 1 87 ? 22.485 -7.384 -26.233 1.00 80.06 87 PRO A O 1
ATOM 667 N N . SER A 1 88 ? 23.277 -6.323 -28.058 1.00 81.50 88 SER A N 1
ATOM 668 C CA . SER A 1 88 ? 23.859 -5.173 -27.359 1.00 81.50 88 SER A CA 1
ATOM 669 C C . SER A 1 88 ? 22.791 -4.253 -26.766 1.00 81.50 88 SER A C 1
ATOM 671 O O . SER A 1 88 ? 22.898 -3.871 -25.599 1.00 81.50 88 SER A O 1
ATOM 673 N N . GLU A 1 89 ? 21.730 -3.968 -27.520 1.00 78.38 89 GLU A N 1
ATOM 674 C CA . GLU A 1 89 ? 20.612 -3.126 -27.077 1.00 78.38 89 GLU A CA 1
ATOM 675 C C . GLU A 1 89 ? 19.846 -3.799 -25.937 1.00 78.38 89 GLU A C 1
ATOM 677 O O . GLU A 1 89 ? 19.651 -3.200 -24.879 1.00 78.38 89 GLU A O 1
ATOM 682 N N . ARG A 1 90 ? 19.548 -5.101 -26.058 1.00 78.06 90 ARG A N 1
ATOM 683 C CA . ARG A 1 90 ? 18.906 -5.871 -24.974 1.00 78.06 90 ARG A CA 1
ATOM 684 C C . ARG A 1 90 ? 19.694 -5.827 -23.665 1.00 78.06 90 ARG A C 1
ATOM 686 O O . ARG A 1 90 ? 19.105 -5.720 -22.587 1.00 78.06 90 ARG A O 1
ATOM 693 N N . LYS A 1 91 ? 21.028 -5.901 -23.739 1.00 83.12 91 LYS A N 1
ATOM 694 C CA . LYS A 1 91 ? 21.905 -5.810 -22.562 1.00 83.12 91 LYS A CA 1
ATOM 695 C C . LYS A 1 91 ? 21.853 -4.421 -21.927 1.00 83.12 91 LYS A C 1
ATOM 697 O O . LYS A 1 91 ? 21.884 -4.317 -20.701 1.00 83.12 91 LYS A O 1
ATOM 702 N N . GLN A 1 92 ? 21.777 -3.368 -22.737 1.00 84.12 92 GLN A N 1
ATOM 703 C CA . GLN A 1 92 ? 21.650 -1.996 -22.253 1.00 84.12 92 GLN A CA 1
ATOM 704 C C . GLN A 1 92 ? 20.291 -1.764 -21.579 1.00 84.12 92 GLN A C 1
ATOM 706 O O . GLN A 1 92 ? 20.264 -1.298 -20.442 1.00 84.12 92 GLN A O 1
ATOM 711 N N . TYR A 1 93 ? 19.190 -2.195 -22.200 1.00 81.62 93 TYR A N 1
ATOM 712 C CA . TYR A 1 93 ? 17.851 -2.108 -21.607 1.00 81.62 93 TYR A CA 1
ATOM 713 C C . TYR A 1 93 ? 17.730 -2.898 -20.302 1.00 81.62 93 TYR A C 1
ATOM 715 O O . TYR A 1 93 ? 17.216 -2.377 -19.313 1.00 81.62 93 TYR A O 1
ATOM 723 N N . GLY A 1 94 ? 18.265 -4.123 -20.255 1.00 83.56 94 GLY A N 1
ATOM 724 C CA . GLY A 1 94 ? 18.283 -4.921 -19.027 1.00 83.56 94 GLY A CA 1
ATOM 725 C C . GLY A 1 94 ? 19.021 -4.219 -17.881 1.00 83.56 94 GLY A C 1
ATOM 726 O O . GLY A 1 94 ? 18.527 -4.187 -16.755 1.00 83.56 94 GLY A O 1
ATOM 727 N N . LYS A 1 95 ? 20.168 -3.585 -18.167 1.00 86.81 95 LYS A N 1
ATOM 728 C CA . LYS A 1 95 ? 20.901 -2.785 -17.171 1.00 86.81 95 LYS A CA 1
ATOM 729 C C . LYS A 1 95 ? 20.090 -1.592 -16.673 1.00 86.81 95 LYS A C 1
ATOM 731 O O . LYS A 1 95 ? 20.098 -1.330 -15.473 1.00 86.81 95 LYS A O 1
ATOM 736 N N . THR A 1 96 ? 19.393 -0.891 -17.566 1.00 86.19 96 THR A N 1
ATOM 737 C CA . THR A 1 96 ? 18.538 0.240 -17.188 1.00 86.19 96 THR A CA 1
ATOM 738 C C . THR A 1 96 ? 17.429 -0.203 -16.239 1.00 86.19 96 THR A C 1
ATOM 740 O O . THR A 1 96 ? 17.259 0.408 -15.192 1.00 86.19 96 THR A O 1
ATOM 743 N N . ILE A 1 97 ? 16.738 -1.306 -16.534 1.00 85.56 97 ILE A N 1
ATOM 744 C CA . ILE A 1 97 ? 15.643 -1.813 -15.688 1.00 85.56 97 ILE A CA 1
ATOM 745 C C . ILE A 1 97 ? 16.152 -2.232 -14.311 1.00 85.56 97 ILE A C 1
ATOM 747 O O . ILE A 1 97 ? 15.544 -1.882 -13.303 1.00 85.56 97 ILE A O 1
ATOM 751 N N . ILE A 1 98 ? 17.287 -2.936 -14.254 1.00 87.75 98 ILE A N 1
ATOM 752 C CA . ILE A 1 98 ? 17.915 -3.316 -12.982 1.00 87.75 98 ILE A CA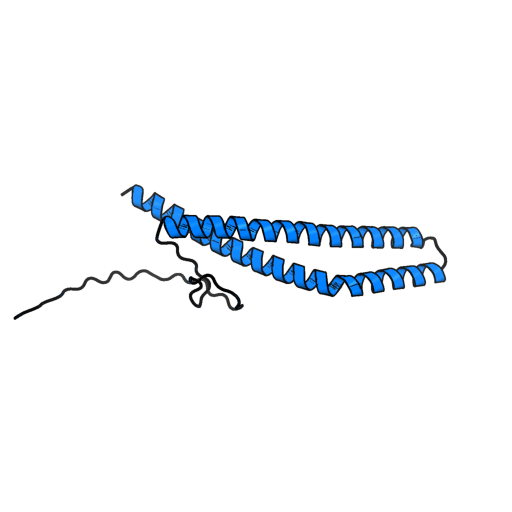 1
ATOM 753 C C . ILE A 1 98 ? 18.291 -2.068 -12.175 1.00 87.75 98 ILE A C 1
ATOM 755 O O . ILE A 1 98 ? 18.029 -2.019 -10.977 1.00 87.75 98 ILE A O 1
ATOM 759 N N . SER A 1 99 ? 18.872 -1.052 -12.820 1.00 89.56 99 SER A N 1
ATOM 760 C CA . SER A 1 99 ? 19.254 0.192 -12.146 1.00 89.56 99 SER A CA 1
ATOM 761 C C . SER A 1 99 ? 18.041 0.944 -11.598 1.00 89.56 99 SER A C 1
ATOM 763 O O . SER A 1 99 ? 18.064 1.382 -10.450 1.00 89.56 99 SER A O 1
ATOM 765 N N . GLU A 1 100 ? 16.970 1.059 -12.381 1.00 89.06 100 GLU A N 1
ATOM 766 C CA . GLU A 1 100 ? 15.725 1.699 -11.949 1.00 89.06 100 GLU A CA 1
ATOM 767 C C . GLU A 1 100 ? 15.067 0.928 -10.799 1.00 89.06 100 GLU A C 1
ATOM 769 O O . GLU A 1 100 ? 14.658 1.528 -9.805 1.00 89.06 100 GLU A O 1
ATOM 774 N N . PHE A 1 101 ? 15.054 -0.407 -10.868 1.00 86.44 101 PHE A N 1
ATOM 775 C CA . PHE A 1 101 ? 14.565 -1.242 -9.774 1.00 86.44 101 PHE A CA 1
ATOM 776 C C . PHE A 1 101 ? 15.364 -1.022 -8.489 1.00 86.44 101 PHE A C 1
ATOM 778 O O . PHE A 1 101 ? 14.774 -0.794 -7.440 1.00 86.44 101 PHE A O 1
ATOM 785 N N . GLN A 1 102 ? 16.696 -1.014 -8.563 1.00 89.31 10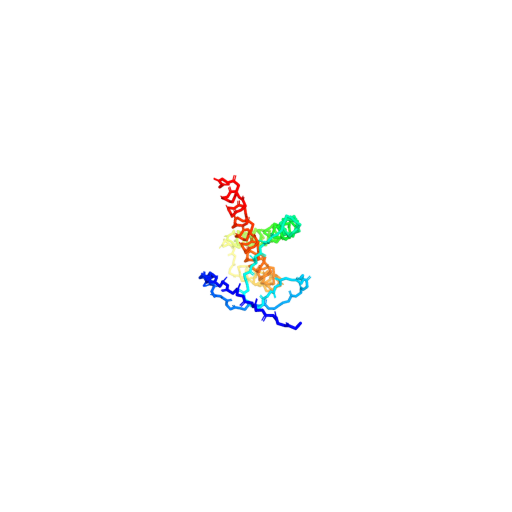2 GLN A N 1
ATOM 786 C CA . GLN A 1 102 ? 17.556 -0.804 -7.395 1.00 89.31 102 GLN A CA 1
ATOM 787 C C . GLN A 1 102 ? 17.348 0.563 -6.729 1.00 89.31 102 GLN A C 1
ATOM 789 O O . GLN A 1 102 ? 17.450 0.659 -5.507 1.00 89.31 102 GLN A O 1
ATOM 794 N N . LYS A 1 103 ? 17.031 1.612 -7.500 1.00 90.19 103 LYS A N 1
ATOM 795 C CA . LYS A 1 103 ? 16.732 2.944 -6.948 1.00 90.19 103 LYS A CA 1
ATOM 796 C C . LYS A 1 103 ? 15.412 2.968 -6.176 1.00 90.19 103 LYS A C 1
ATOM 798 O O . LYS A 1 103 ? 15.329 3.600 -5.128 1.00 90.19 103 LYS A O 1
ATOM 803 N N . VAL A 1 104 ? 14.388 2.292 -6.697 1.00 88.06 104 VAL A N 1
ATOM 804 C CA . VAL A 1 104 ? 13.007 2.372 -6.188 1.00 88.06 104 VAL A CA 1
ATOM 805 C C . VAL A 1 104 ? 12.702 1.299 -5.133 1.00 88.06 104 VAL A C 1
ATOM 807 O O . VAL A 1 104 ? 11.884 1.513 -4.237 1.00 88.06 104 VAL A O 1
ATOM 810 N N . GLN A 1 105 ? 13.395 0.158 -5.182 1.00 87.94 105 GLN A N 1
ATOM 811 C CA . GLN A 1 105 ? 13.241 -0.963 -4.252 1.00 87.94 105 GLN A CA 1
ATOM 812 C C . GLN A 1 105 ? 13.253 -0.570 -2.761 1.00 87.94 105 GLN A C 1
ATOM 814 O O . GLN A 1 105 ? 12.346 -1.019 -2.055 1.00 87.94 105 GLN A O 1
ATOM 819 N N . PRO A 1 106 ? 14.211 0.227 -2.239 1.00 90.06 106 PRO A N 1
ATOM 820 C CA . PRO A 1 106 ? 14.233 0.549 -0.810 1.00 90.06 106 PRO A CA 1
ATOM 821 C C . PRO A 1 106 ? 12.994 1.340 -0.374 1.00 90.06 106 PRO A C 1
ATOM 823 O O . PRO A 1 106 ? 12.424 1.078 0.687 1.00 90.06 106 PRO A O 1
ATOM 826 N N . GLU A 1 107 ? 12.527 2.264 -1.214 1.00 90.19 107 GLU A N 1
ATOM 827 C CA . GLU A 1 107 ? 11.308 3.024 -0.951 1.00 90.19 107 GLU A CA 1
ATOM 828 C C . GLU A 1 107 ? 10.074 2.111 -0.967 1.00 90.19 107 GLU A C 1
ATOM 830 O O . GLU A 1 107 ? 9.265 2.150 -0.038 1.00 90.19 107 GLU A O 1
ATOM 835 N N . MET A 1 108 ? 9.955 1.234 -1.970 1.00 89.25 108 MET A N 1
ATOM 836 C CA . MET A 1 108 ? 8.869 0.251 -2.036 1.00 89.25 108 MET A CA 1
ATOM 837 C C . MET A 1 108 ? 8.847 -0.676 -0.822 1.00 89.25 108 MET A C 1
ATOM 839 O O . MET A 1 108 ? 7.772 -0.962 -0.296 1.00 89.25 108 MET A O 1
ATOM 843 N N . GLN A 1 109 ? 10.008 -1.146 -0.360 1.00 90.12 109 GLN A N 1
ATOM 844 C CA . GLN A 1 109 ? 10.101 -1.999 0.826 1.00 90.12 109 GLN A CA 1
ATOM 845 C C . GLN A 1 109 ? 9.607 -1.268 2.073 1.00 90.12 109 GLN A C 1
ATOM 847 O O . GLN A 1 109 ? 8.810 -1.829 2.827 1.00 90.12 109 GLN A O 1
ATOM 852 N N . LYS A 1 110 ? 10.011 -0.005 2.254 1.00 92.25 110 LYS A N 1
ATOM 853 C CA . LYS A 1 110 ? 9.542 0.830 3.364 1.00 92.25 110 LYS A CA 1
ATOM 854 C C . LY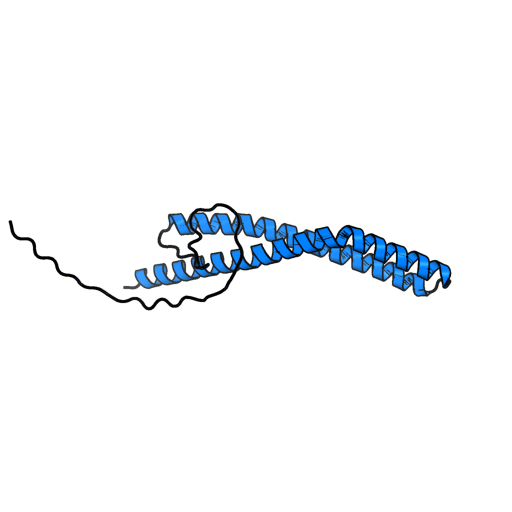S A 1 110 ? 8.023 1.023 3.318 1.00 92.25 110 LYS A C 1
ATOM 856 O O . LYS A 1 110 ? 7.352 0.752 4.310 1.00 92.25 110 LYS A O 1
ATOM 861 N N . LYS A 1 111 ? 7.476 1.404 2.159 1.00 92.00 111 LYS A N 1
ATOM 862 C CA . LYS A 1 111 ? 6.025 1.579 1.962 1.00 92.00 111 LYS A CA 1
ATOM 863 C C . LYS A 1 111 ? 5.251 0.283 2.179 1.00 92.00 111 LYS A C 1
ATOM 865 O O . LYS A 1 111 ? 4.203 0.290 2.810 1.00 92.00 111 LYS A O 1
ATOM 870 N N . THR A 1 112 ? 5.790 -0.845 1.720 1.00 90.19 112 THR A N 1
ATOM 871 C CA . THR A 1 112 ? 5.182 -2.169 1.925 1.00 90.19 112 THR A CA 1
ATOM 872 C C . THR A 1 112 ? 5.163 -2.551 3.405 1.00 90.19 112 THR A C 1
ATOM 874 O O . THR A 1 112 ? 4.177 -3.109 3.882 1.00 90.19 112 THR A O 1
ATOM 877 N N . ALA A 1 113 ? 6.234 -2.259 4.148 1.00 91.25 113 ALA A N 1
ATOM 878 C CA . ALA A 1 113 ? 6.279 -2.501 5.586 1.00 91.25 113 ALA A CA 1
ATOM 879 C C . ALA A 1 113 ? 5.245 -1.642 6.333 1.00 91.25 113 ALA A C 1
ATOM 881 O O . ALA A 1 113 ? 4.495 -2.165 7.158 1.00 91.25 113 ALA A O 1
ATOM 882 N N . GLU A 1 114 ? 5.151 -0.355 5.991 1.00 92.00 114 GLU A N 1
ATOM 883 C CA . GLU A 1 114 ? 4.156 0.571 6.549 1.00 92.00 114 GLU A CA 1
ATOM 884 C C . GLU A 1 114 ? 2.723 0.120 6.229 1.00 92.00 114 GLU A C 1
ATOM 886 O O . GLU A 1 114 ? 1.888 0.029 7.127 1.00 92.00 114 GLU A O 1
ATOM 891 N N . TYR A 1 115 ? 2.462 -0.272 4.980 1.00 91.25 115 TYR A N 1
ATOM 892 C CA . TYR A 1 115 ? 1.172 -0.800 4.538 1.00 91.25 115 TYR A CA 1
ATOM 893 C C . TYR A 1 115 ? 0.754 -2.038 5.338 1.00 91.25 115 TYR A C 1
ATOM 895 O O . TYR A 1 115 ? -0.382 -2.126 5.800 1.00 91.25 115 TYR A O 1
ATOM 903 N N . ARG A 1 116 ? 1.679 -2.984 5.559 1.00 90.00 116 ARG A N 1
ATOM 904 C CA . ARG A 1 116 ? 1.421 -4.184 6.373 1.00 90.00 116 ARG A CA 1
ATOM 905 C C . ARG A 1 116 ? 1.119 -3.832 7.825 1.00 90.00 116 ARG A C 1
ATOM 907 O O . ARG A 1 116 ? 0.185 -4.397 8.388 1.00 90.00 116 ARG A O 1
ATOM 914 N N . LYS A 1 117 ? 1.873 -2.898 8.415 1.00 90.25 117 LYS A N 1
ATOM 915 C CA . LYS A 1 117 ? 1.629 -2.424 9.784 1.00 90.25 117 LYS A CA 1
ATOM 916 C C . LYS A 1 117 ? 0.226 -1.821 9.900 1.00 90.25 117 LYS A C 1
ATOM 918 O O . LYS A 1 117 ? -0.556 -2.265 10.735 1.00 90.25 117 LYS A O 1
ATOM 923 N N . LEU A 1 118 ? -0.126 -0.897 9.005 1.00 89.31 118 LEU A N 1
ATOM 924 C CA . LEU A 1 118 ? -1.451 -0.271 8.982 1.00 89.31 118 LEU A CA 1
ATOM 925 C C . LEU A 1 118 ? -2.571 -1.285 8.743 1.00 89.31 118 LEU A C 1
ATOM 927 O O . LEU A 1 118 ? -3.613 -1.194 9.382 1.00 89.31 118 LEU A O 1
ATOM 931 N N . HIS A 1 119 ? -2.361 -2.280 7.879 1.00 89.06 119 HIS A N 1
ATOM 932 C CA . HIS A 1 119 ? -3.342 -3.340 7.650 1.00 89.06 119 HIS A CA 1
ATOM 933 C C . HIS A 1 119 ? -3.678 -4.100 8.941 1.00 89.06 119 HIS A C 1
ATOM 935 O O . HIS A 1 119 ? -4.849 -4.342 9.240 1.00 89.06 119 HIS A O 1
ATOM 941 N N . VAL A 1 120 ? -2.652 -4.459 9.721 1.00 89.31 120 VAL A N 1
ATOM 942 C CA . VAL A 1 120 ? -2.826 -5.143 11.009 1.00 89.31 120 VAL A CA 1
ATOM 943 C C . VAL A 1 120 ? -3.531 -4.231 12.009 1.00 89.31 120 VAL A C 1
ATOM 945 O O . VAL A 1 120 ? -4.518 -4.646 12.612 1.00 89.31 120 VAL A O 1
ATOM 948 N N . GLU A 1 121 ? -3.091 -2.980 12.144 1.00 88.50 121 GLU A N 1
ATOM 949 C CA . GLU A 1 121 ? -3.707 -2.012 13.061 1.00 88.50 121 GLU A CA 1
ATOM 950 C C . GLU A 1 121 ? -5.187 -1.766 12.739 1.00 88.50 121 GLU A C 1
ATOM 952 O O . GLU A 1 121 ? -6.033 -1.813 13.630 1.00 88.50 121 GLU A O 1
ATOM 957 N N . LEU A 1 122 ? -5.527 -1.573 11.462 1.00 89.62 122 LEU A N 1
ATOM 958 C CA . LEU A 1 122 ? -6.909 -1.398 11.015 1.00 89.62 122 LEU A CA 1
ATOM 959 C C . LEU A 1 122 ? -7.759 -2.636 11.311 1.00 89.62 122 LEU A C 1
ATOM 961 O O . LEU A 1 122 ? -8.913 -2.504 11.723 1.00 89.62 122 LEU A O 1
ATOM 965 N N . LYS A 1 123 ? -7.199 -3.840 11.144 1.00 88.31 123 LYS A N 1
ATOM 966 C CA . LYS A 1 123 ? -7.885 -5.091 11.490 1.00 88.31 123 LYS A CA 1
ATOM 967 C C . LYS A 1 123 ? -8.183 -5.173 12.990 1.00 88.31 123 LYS A C 1
ATOM 969 O O . LYS A 1 123 ? -9.290 -5.570 13.348 1.00 88.31 123 LYS A O 1
ATOM 974 N N . LEU A 1 124 ? -7.236 -4.778 13.844 1.00 87.31 124 LEU A N 1
ATOM 975 C CA . LEU A 1 124 ? -7.419 -4.764 15.299 1.00 87.31 124 LEU A CA 1
ATOM 976 C C . LEU A 1 124 ? -8.492 -3.759 15.723 1.00 87.31 124 LEU A C 1
ATOM 978 O O . LEU A 1 124 ? -9.405 -4.119 16.463 1.00 87.31 124 LEU A O 1
ATOM 982 N N . ILE A 1 125 ? -8.432 -2.530 15.204 1.00 87.12 125 ILE A N 1
ATOM 983 C CA . ILE A 1 125 ? -9.426 -1.496 15.519 1.00 87.12 125 ILE A CA 1
ATOM 984 C C . ILE A 1 125 ? -10.818 -1.938 15.056 1.00 87.12 125 ILE A C 1
ATOM 986 O O . ILE A 1 125 ? -11.784 -1.819 15.806 1.00 87.12 125 ILE A O 1
ATOM 990 N N . LYS A 1 126 ? -10.927 -2.503 13.846 1.00 86.88 126 LYS A N 1
ATOM 991 C CA . LYS A 1 126 ? -12.197 -3.024 13.331 1.00 86.88 126 LYS A CA 1
ATOM 992 C C . LYS A 1 126 ? -12.759 -4.127 14.228 1.00 86.88 126 LYS A C 1
ATOM 994 O O . LYS A 1 126 ? -13.943 -4.091 14.534 1.00 86.88 126 LYS A O 1
ATOM 999 N N . ALA A 1 127 ? -11.925 -5.077 14.653 1.00 86.12 127 ALA A N 1
ATOM 1000 C CA . ALA A 1 127 ? -12.351 -6.153 15.543 1.00 86.12 127 ALA A CA 1
ATOM 1001 C C . ALA A 1 127 ? -12.867 -5.609 16.885 1.00 86.12 127 ALA A C 1
ATOM 1003 O O . ALA A 1 127 ? -13.953 -5.986 17.312 1.00 86.12 127 ALA A O 1
ATOM 1004 N N . ALA A 1 128 ? -12.141 -4.672 17.500 1.00 84.75 128 ALA A N 1
ATOM 1005 C CA . ALA A 1 128 ? -12.539 -4.048 18.760 1.00 84.75 128 ALA A CA 1
ATOM 1006 C C . ALA A 1 128 ? -13.868 -3.287 18.653 1.00 84.75 128 ALA A C 1
ATOM 1008 O O . ALA A 1 128 ? -14.735 -3.407 19.516 1.00 84.75 128 ALA A O 1
ATOM 1009 N N . VAL A 1 129 ? -14.046 -2.540 17.560 1.00 84.25 129 VAL A N 1
ATOM 1010 C CA . VAL A 1 129 ? -15.294 -1.834 17.256 1.00 84.25 129 VAL A CA 1
ATOM 1011 C C . VAL A 1 129 ? -16.456 -2.811 17.068 1.00 84.25 129 VAL A C 1
ATOM 1013 O O . VAL A 1 129 ? -17.541 -2.564 17.588 1.00 84.25 129 VAL A O 1
ATOM 1016 N N . THR A 1 130 ? -16.246 -3.919 16.353 1.00 86.12 130 THR A N 1
ATOM 1017 C CA . THR A 1 130 ? -17.280 -4.945 16.166 1.00 86.12 130 THR A CA 1
ATOM 1018 C C . THR A 1 130 ? -17.703 -5.563 17.496 1.00 86.12 130 THR A C 1
ATOM 1020 O O . THR A 1 130 ? -18.897 -5.565 17.780 1.00 86.12 130 THR A O 1
ATOM 1023 N N . VAL A 1 131 ? -16.748 -5.983 18.333 1.00 86.00 131 VAL A N 1
ATOM 1024 C CA . VAL A 1 131 ? -17.041 -6.573 19.652 1.00 86.00 131 VAL A CA 1
ATOM 1025 C C . VAL A 1 131 ? -17.834 -5.603 20.527 1.00 86.00 131 VAL A C 1
ATOM 1027 O O . VAL A 1 131 ? -18.866 -5.980 21.072 1.00 86.00 131 VAL A O 1
ATOM 1030 N N . PHE A 1 132 ? -17.418 -4.336 20.600 1.00 84.50 132 PHE A N 1
ATOM 1031 C CA . PHE A 1 132 ? -18.133 -3.324 21.382 1.00 84.50 132 PHE A CA 1
ATOM 1032 C C . PHE A 1 132 ? -19.585 -3.147 20.928 1.00 84.50 132 PHE A C 1
ATOM 1034 O O . PHE A 1 132 ? -20.495 -3.091 21.751 1.00 84.50 132 PHE A O 1
ATOM 1041 N N . VAL A 1 133 ? -19.819 -3.081 19.614 1.00 83.75 133 VAL A N 1
ATOM 1042 C CA . VAL A 1 133 ? -21.173 -2.949 19.057 1.00 83.75 133 VAL A CA 1
ATOM 1043 C C . VAL A 1 133 ? -22.019 -4.188 19.365 1.00 83.75 133 VAL A C 1
ATOM 1045 O O . VAL A 1 133 ? -23.203 -4.052 19.673 1.00 83.75 133 VAL A O 1
ATOM 1048 N N . GLU A 1 134 ? -21.441 -5.389 19.308 1.00 85.50 134 GLU A N 1
ATOM 1049 C CA . GLU A 1 134 ? -22.136 -6.635 19.652 1.00 85.50 134 GLU A CA 1
ATOM 1050 C C . GLU A 1 134 ? -22.505 -6.700 21.141 1.00 85.50 134 GLU A C 1
ATOM 1052 O O . GLU A 1 134 ? -23.653 -7.008 21.467 1.00 85.50 134 GLU A O 1
ATOM 1057 N N . GLU A 1 135 ? -21.582 -6.358 22.044 1.00 82.62 135 GLU A N 1
ATOM 1058 C CA . GLU A 1 135 ? -21.830 -6.343 23.493 1.00 82.62 135 GLU A CA 1
ATOM 1059 C C . GLU A 1 135 ? -22.861 -5.278 23.886 1.00 82.62 135 GLU A C 1
ATOM 1061 O O . GLU A 1 135 ? -23.791 -5.560 2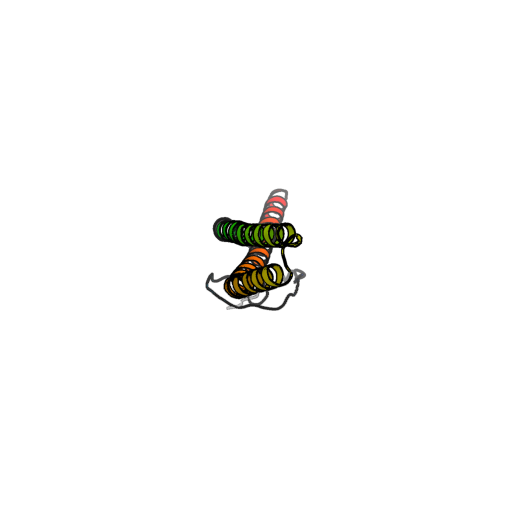4.645 1.00 82.62 135 GLU A O 1
ATOM 1066 N N . PHE A 1 136 ? -22.755 -4.074 23.319 1.00 78.69 136 PHE A N 1
ATOM 1067 C CA . PHE A 1 136 ? -23.669 -2.972 23.613 1.00 78.69 136 PHE A CA 1
ATOM 1068 C C . PHE A 1 136 ? -25.096 -3.253 23.114 1.00 78.69 136 PHE A C 1
ATOM 1070 O O . PHE A 1 136 ? -26.068 -2.994 23.824 1.00 78.69 136 PHE A O 1
ATOM 1077 N N . ASN A 1 137 ? -25.240 -3.851 21.926 1.00 75.88 137 ASN A N 1
ATOM 1078 C CA . ASN A 1 137 ? -26.549 -4.242 21.397 1.00 75.88 137 ASN A CA 1
ATOM 1079 C C . ASN A 1 137 ? -27.147 -5.457 22.127 1.00 75.88 137 ASN A C 1
ATOM 1081 O O . ASN A 1 137 ? -28.366 -5.539 22.273 1.00 75.88 137 ASN A O 1
ATOM 1085 N N . SER A 1 138 ? -26.311 -6.383 22.608 1.00 74.94 138 SER A N 1
ATOM 1086 C CA . SER A 1 138 ? -26.768 -7.557 23.367 1.00 74.94 138 SER A CA 1
ATOM 1087 C C . SER A 1 138 ? -27.209 -7.192 24.788 1.00 74.94 138 SER A C 1
ATOM 1089 O O . SER A 1 138 ? -28.175 -7.759 25.292 1.00 74.94 138 SER A O 1
ATOM 1091 N N . GLY A 1 139 ? -26.555 -6.210 25.418 1.00 58.66 139 GLY A N 1
ATOM 1092 C CA . GLY A 1 139 ? -26.945 -5.679 26.728 1.00 58.66 139 GLY A CA 1
ATOM 1093 C C . GLY A 1 139 ? -28.230 -4.841 26.712 1.00 58.66 139 GLY A C 1
ATOM 1094 O O . GLY A 1 139 ? -28.877 -4.706 27.744 1.00 58.66 139 GLY A O 1
ATOM 1095 N N . ALA A 1 140 ? -28.637 -4.318 25.551 1.00 55.28 140 ALA A N 1
ATOM 1096 C CA . ALA A 1 140 ? -29.880 -3.560 25.388 1.00 55.28 140 ALA A CA 1
ATOM 1097 C C . ALA A 1 140 ? -31.141 -4.442 25.224 1.00 55.28 140 ALA A C 1
ATOM 1099 O O . ALA A 1 140 ? -32.247 -3.909 25.162 1.00 55.28 140 ALA A O 1
ATOM 1100 N N . SER A 1 141 ? -30.991 -5.772 25.133 1.00 48.59 141 SER A N 1
ATOM 1101 C CA . SER A 1 141 ? -32.099 -6.740 24.993 1.00 48.59 141 SER A CA 1
ATOM 1102 C C . SER A 1 141 ? -32.442 -7.517 26.276 1.00 48.59 141 SER A C 1
ATOM 1104 O O . SER A 1 141 ? -33.195 -8.488 26.194 1.00 48.59 141 SER A O 1
ATOM 1106 N N . ALA A 1 142 ? -31.913 -7.124 27.441 1.00 40.25 142 ALA A N 1
ATOM 1107 C CA . ALA A 1 142 ? -32.179 -7.780 28.729 1.00 40.25 142 ALA A CA 1
ATOM 1108 C C . ALA A 1 142 ? -33.059 -6.930 29.657 1.00 40.25 142 ALA A C 1
ATOM 1110 O O . ALA A 1 142 ? -32.790 -5.714 29.778 1.00 40.25 142 ALA A O 1
#

Radius of gyration: 25.73 Å; chains: 1; bounding box: 56×25×96 Å

InterPro domains:
  IPR010844 Occludin homology domain [PF07303] (37-132)
  IPR010844 Occludin homology domain [PS51980] (29-137)

Organism: NCBI:txid221442